Protein AF-A0A080LRQ4-F1 (afdb_monomer_lite)

Foldseek 3Di:
DDPPPDPPPDDPPCVVVVVCVVVVHDDPDDDDQQLNNLVVVCVSCVVVVNCQFKPWDNPDNHTDIDGPPVSVVVCVVCPPHDDDDDPDPPDDPVVSVVVVVVVVVVVVLVVCLCPVVNLDDPDDPDPVVNVVSVVVSVVVSVVVVVVVVVLVPDDPVPPPPPPPPDPDD

Secondary structure (DSSP, 8-state):
---------SSTTTHHHHHHHHTT---SSPPPPHHHHHHHHHHHHHHTT-TTTEEEESSSSS-EEEE-HHHHHHHHHHTT-PPPP---TT--HHHHHHHHHHHHHHHHHHHHHHHTS----S---SHHHHHHHHHHHHHHHHHHHHHHHHHHSS-GGG--S-TTSS---

Organism: NCBI:txid327160

Structure (mmCIF, N/CA/C/O backbone):
data_AF-A0A080LRQ4-F1
#
_entry.id   AF-A0A080LRQ4-F1
#
loop_
_atom_site.group_PDB
_atom_site.id
_atom_site.type_symbol
_atom_site.label_atom_id
_atom_site.label_alt_id
_atom_site.label_comp_id
_atom_site.label_asym_id
_atom_site.label_entity_id
_atom_site.label_seq_id
_atom_site.pdbx_PDB_ins_code
_atom_site.Cartn_x
_atom_site.Cartn_y
_atom_site.Cartn_z
_atom_site.occupancy
_atom_site.B_iso_or_equiv
_atom_site.auth_seq_id
_atom_site.auth_comp_id
_atom_site.auth_asym_id
_atom_site.auth_atom_id
_atom_site.pdbx_PDB_model_num
ATOM 1 N N . MET A 1 1 ? 12.266 -5.599 11.989 1.00 31.22 1 MET A N 1
ATOM 2 C CA . MET A 1 1 ? 11.354 -4.534 11.537 1.00 31.22 1 MET A CA 1
ATOM 3 C C . MET A 1 1 ? 10.564 -4.178 12.765 1.00 31.22 1 MET A C 1
ATOM 5 O O . MET A 1 1 ? 9.640 -4.897 13.123 1.00 31.22 1 MET A O 1
ATOM 9 N N . ASP A 1 2 ? 11.121 -3.219 13.498 1.00 25.64 2 ASP A N 1
ATOM 10 C CA . ASP A 1 2 ? 10.596 -2.749 14.768 1.00 25.64 2 ASP A CA 1
ATOM 11 C C . ASP A 1 2 ? 9.209 -2.184 14.524 1.00 25.64 2 ASP A C 1
ATOM 13 O O . ASP A 1 2 ? 9.040 -1.170 13.845 1.00 25.64 2 ASP A O 1
ATOM 17 N N . TRP A 1 3 ? 8.212 -2.868 15.067 1.00 31.00 3 TRP A N 1
ATOM 18 C CA . TRP A 1 3 ? 6.934 -2.253 15.345 1.00 31.00 3 TRP A CA 1
ATOM 19 C C . TRP A 1 3 ? 7.193 -1.284 16.494 1.00 31.00 3 TRP A C 1
ATOM 21 O O . TRP A 1 3 ? 7.079 -1.655 17.657 1.00 31.00 3 TRP A O 1
ATOM 31 N N . GLN A 1 4 ? 7.639 -0.069 16.161 1.00 29.28 4 GLN A N 1
ATOM 32 C CA . GLN A 1 4 ? 7.536 1.058 17.076 1.00 29.28 4 GLN A CA 1
ATOM 33 C C . GLN A 1 4 ? 6.059 1.157 17.435 1.00 29.28 4 GLN A C 1
ATOM 35 O O . GLN A 1 4 ? 5.238 1.545 16.603 1.00 29.28 4 GLN A O 1
ATOM 40 N N . GLU A 1 5 ? 5.731 0.707 18.643 1.00 37.59 5 GLU A N 1
ATOM 41 C CA . GLU A 1 5 ? 4.445 0.937 19.272 1.00 37.59 5 GLU A CA 1
ATOM 42 C C . GLU A 1 5 ? 4.141 2.427 19.097 1.00 37.59 5 GLU A C 1
ATOM 44 O O . GLU A 1 5 ? 4.903 3.261 19.600 1.00 37.59 5 GLU A O 1
ATOM 49 N N . PRO A 1 6 ? 3.097 2.804 18.332 1.00 38.62 6 PRO A N 1
ATOM 50 C CA . PRO A 1 6 ? 2.656 4.178 18.381 1.00 38.62 6 PRO A CA 1
ATOM 51 C C . PRO A 1 6 ? 2.278 4.401 19.834 1.00 38.62 6 PRO A C 1
ATOM 53 O O . PRO A 1 6 ? 1.609 3.555 20.428 1.00 38.62 6 PRO A O 1
ATOM 56 N N . GLU A 1 7 ? 2.760 5.497 20.403 1.00 40.44 7 GLU A N 1
ATOM 57 C CA . GLU A 1 7 ? 2.343 5.992 21.700 1.00 40.44 7 GLU A CA 1
ATOM 58 C C . GLU A 1 7 ? 0.808 5.950 21.791 1.00 40.44 7 GLU A C 1
ATOM 60 O O . GLU A 1 7 ? 0.108 6.908 21.465 1.00 40.44 7 GLU A O 1
ATOM 65 N N . LEU A 1 8 ? 0.264 4.830 22.275 1.00 42.66 8 LEU A N 1
ATOM 66 C CA . LEU A 1 8 ? -1.082 4.695 22.816 1.00 42.66 8 LEU A CA 1
ATOM 67 C C . LEU A 1 8 ? -1.058 5.378 24.184 1.00 42.66 8 LEU A C 1
ATOM 69 O O . LEU A 1 8 ? -1.326 4.797 25.235 1.00 42.66 8 LEU A O 1
ATOM 73 N N . LEU A 1 9 ? -0.664 6.648 24.162 1.00 44.03 9 LEU A N 1
ATOM 74 C CA . LEU A 1 9 ? -0.701 7.548 25.281 1.00 44.03 9 LEU A CA 1
ATOM 75 C C . LEU A 1 9 ? -2.184 7.815 25.555 1.00 44.03 9 LEU A C 1
ATOM 77 O O . LEU A 1 9 ? -2.858 8.542 24.830 1.00 44.03 9 LEU A O 1
ATOM 81 N N . CYS A 1 10 ? -2.648 7.224 26.659 1.00 41.66 10 CYS A N 1
ATOM 82 C CA . CYS A 1 10 ? -3.721 7.714 27.533 1.00 41.66 10 CYS A CA 1
ATOM 83 C C . CYS A 1 10 ? -5.093 7.004 27.567 1.00 41.66 10 CYS A C 1
ATOM 85 O O . CYS A 1 10 ? -5.993 7.562 28.187 1.00 41.66 10 C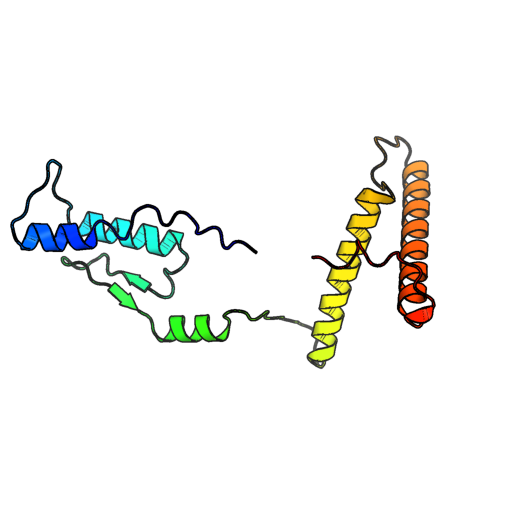YS A O 1
ATOM 87 N N . ILE A 1 11 ? -5.293 5.788 27.033 1.00 45.50 11 ILE A N 1
ATOM 88 C CA . ILE A 1 11 ? -6.566 5.058 27.286 1.00 45.50 11 ILE A CA 1
ATOM 89 C C . ILE A 1 11 ? -6.527 4.046 28.453 1.00 45.50 11 ILE A C 1
ATOM 91 O O . ILE A 1 11 ? -7.505 4.000 29.197 1.00 45.50 11 ILE A O 1
ATOM 95 N N . PRO A 1 12 ? -5.460 3.262 28.725 1.00 44.66 12 PRO A N 1
ATOM 96 C CA . PRO A 1 12 ? -5.599 2.148 29.671 1.00 44.66 12 PRO A CA 1
ATOM 97 C C . PRO A 1 12 ? -5.604 2.569 31.150 1.00 44.66 12 PRO A C 1
ATOM 99 O O . PRO A 1 12 ? -5.880 1.746 32.015 1.00 44.66 12 PRO A O 1
ATOM 102 N N . TYR A 1 13 ? -5.305 3.832 31.473 1.00 50.88 13 TYR A N 1
ATOM 103 C CA . TYR A 1 13 ? -5.144 4.253 32.869 1.00 50.88 13 TYR A CA 1
ATOM 104 C C . TYR A 1 13 ? -6.452 4.669 33.562 1.00 50.88 13 TYR A C 1
ATOM 106 O O . TYR A 1 13 ? -6.500 4.696 34.788 1.00 50.88 13 TYR A O 1
ATOM 114 N N . GLN A 1 14 ? -7.513 5.008 32.820 1.00 52.09 14 GLN A N 1
ATOM 115 C CA . GLN A 1 14 ? -8.690 5.666 33.414 1.00 52.09 14 GLN A CA 1
ATOM 116 C C . GLN A 1 14 ? -9.891 4.744 33.649 1.00 52.09 14 GLN A C 1
ATOM 118 O O . GLN A 1 14 ? -10.732 5.086 34.474 1.00 52.09 14 GLN A O 1
ATOM 123 N N . THR A 1 15 ? -9.952 3.563 33.023 1.00 52.06 15 THR A N 1
ATOM 124 C CA . THR A 1 15 ? -11.022 2.582 33.288 1.00 52.06 15 THR A CA 1
ATOM 125 C C . THR A 1 15 ? -11.009 2.157 34.758 1.00 52.06 15 THR A C 1
ATOM 127 O O . THR A 1 15 ? -12.007 2.305 35.453 1.00 52.06 15 THR A O 1
ATOM 130 N N . GLY A 1 16 ? -9.829 1.817 35.290 1.00 58.34 16 GLY A N 1
ATOM 131 C CA . GLY A 1 16 ? -9.676 1.503 36.714 1.00 58.34 16 GLY A CA 1
ATOM 132 C C . GLY A 1 16 ? -9.923 2.689 37.657 1.00 58.34 16 GLY A C 1
ATOM 133 O O . GLY A 1 16 ? -10.112 2.479 38.848 1.00 58.34 16 GLY A O 1
ATOM 134 N N . GLN A 1 17 ? -9.939 3.935 37.161 1.00 59.62 17 GLN A N 1
ATOM 135 C CA . GLN A 1 17 ? -10.247 5.118 37.978 1.00 59.62 17 GLN A CA 1
ATOM 136 C C . GLN A 1 17 ? -11.749 5.343 38.157 1.00 59.62 17 GLN A C 1
ATOM 138 O O . GLN A 1 17 ? -12.130 5.936 39.166 1.00 59.62 17 GLN A O 1
ATOM 143 N N . LEU A 1 18 ? -12.580 4.909 37.202 1.00 62.59 18 LEU A N 1
ATOM 144 C CA . LEU A 1 18 ? -14.037 4.896 37.362 1.00 62.59 18 LEU A CA 1
ATOM 145 C C . LEU A 1 18 ? -14.427 3.795 38.354 1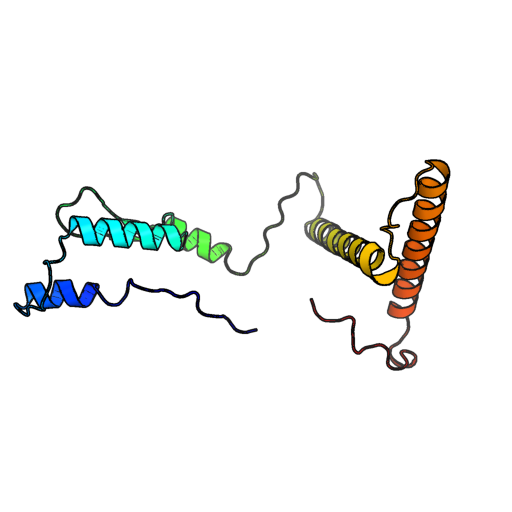.00 62.59 18 LEU A C 1
ATOM 147 O O . LEU A 1 18 ? -15.050 4.102 39.367 1.00 62.59 18 LEU A O 1
ATOM 151 N N . ASP A 1 19 ? -13.904 2.580 38.162 1.00 67.25 19 ASP A N 1
ATOM 152 C CA . ASP A 1 19 ? -14.114 1.452 39.082 1.00 67.25 19 ASP A CA 1
ATOM 153 C C . ASP A 1 19 ? -13.636 1.780 40.514 1.00 67.25 19 ASP A C 1
ATOM 155 O O . ASP A 1 19 ? -14.302 1.474 41.504 1.00 67.25 19 ASP A O 1
ATOM 159 N N . ALA A 1 20 ? -12.490 2.461 40.653 1.00 68.88 20 ALA A N 1
ATOM 160 C CA . ALA A 1 20 ? -11.971 2.897 41.951 1.00 68.88 20 ALA A CA 1
ATOM 161 C C . ALA A 1 20 ? -12.836 3.990 42.605 1.00 68.88 20 ALA A C 1
ATOM 163 O O . ALA A 1 20 ? -12.980 3.993 43.829 1.00 68.88 20 ALA A O 1
ATOM 164 N N . GLN A 1 21 ? -13.433 4.894 41.819 1.00 70.44 21 GLN A N 1
ATOM 165 C CA . GLN A 1 21 ? -14.368 5.903 42.329 1.00 70.44 21 GLN A CA 1
ATOM 166 C C . GLN A 1 21 ? -15.689 5.278 42.782 1.00 70.44 21 GLN A C 1
ATOM 168 O O . GLN A 1 21 ? -16.203 5.672 43.831 1.00 70.44 21 GLN A O 1
ATOM 173 N N . GLU A 1 22 ? -16.205 4.287 42.050 1.00 67.81 22 GLU A N 1
ATOM 174 C CA . GLU A 1 22 ? -17.365 3.485 42.463 1.00 67.81 22 GLU A CA 1
ATOM 175 C C . GLU A 1 22 ? -17.080 2.701 43.751 1.00 67.81 22 GLU A C 1
ATOM 177 O O . GLU A 1 22 ? -17.919 2.647 44.650 1.00 67.81 22 GLU A O 1
ATOM 182 N N . ALA A 1 23 ? -15.855 2.188 43.904 1.00 77.19 23 ALA A N 1
ATOM 183 C CA . ALA A 1 23 ? -15.372 1.551 45.129 1.00 77.19 23 ALA A CA 1
ATOM 184 C C . ALA A 1 23 ? -15.049 2.541 46.276 1.00 77.19 23 ALA A C 1
ATOM 186 O O . ALA A 1 23 ? -14.576 2.123 47.336 1.00 77.19 23 ALA A O 1
ATOM 187 N N . GLY A 1 24 ? -15.284 3.847 46.090 1.00 74.62 24 GLY A N 1
ATOM 188 C CA . GLY A 1 24 ? -15.110 4.885 47.113 1.00 74.62 24 GLY A CA 1
ATOM 189 C C . GLY A 1 24 ? -13.677 5.397 47.306 1.00 74.62 24 GLY A C 1
ATOM 190 O O . GLY A 1 24 ? -13.416 6.154 48.243 1.00 74.62 24 GLY A O 1
ATOM 191 N N . GLN A 1 25 ? -12.736 5.024 46.439 1.00 74.00 25 GLN A N 1
ATOM 192 C CA . GLN A 1 25 ? -11.360 5.516 46.469 1.00 74.00 25 GLN A CA 1
ATOM 193 C C . GLN A 1 25 ? -11.275 6.855 45.722 1.00 74.00 25 GLN A C 1
ATOM 195 O O . GLN A 1 25 ? -11.783 7.006 44.612 1.00 74.00 25 GLN A O 1
ATOM 200 N N . THR A 1 26 ? -10.649 7.865 46.334 1.00 61.03 26 THR A N 1
ATOM 201 C CA . THR A 1 26 ? -10.536 9.210 45.746 1.00 61.03 26 THR A CA 1
ATOM 202 C C . THR A 1 26 ? -9.077 9.622 45.596 1.00 61.03 26 THR A C 1
ATOM 204 O O . THR A 1 26 ? -8.249 9.368 46.469 1.00 61.03 26 THR A O 1
ATOM 207 N N . HIS A 1 27 ? -8.764 10.273 44.476 1.00 67.38 27 HIS A N 1
ATOM 208 C CA . HIS A 1 27 ? -7.447 10.839 44.189 1.00 67.38 27 HIS A CA 1
ATOM 209 C C . HIS A 1 27 ? -7.538 12.372 44.078 1.00 67.38 27 HIS A C 1
ATOM 211 O O . HIS A 1 27 ? -8.603 12.890 43.727 1.00 67.38 27 HIS A O 1
ATOM 217 N N . PRO A 1 28 ? -6.451 13.119 44.356 1.00 69.31 28 PRO A N 1
ATOM 218 C CA . PRO A 1 28 ? -6.437 14.574 44.209 1.00 69.31 28 PRO A CA 1
ATOM 219 C C . PRO A 1 28 ? -6.719 14.985 42.755 1.00 69.31 28 PRO A C 1
ATOM 221 O O . PRO A 1 28 ? -5.997 14.580 41.847 1.00 69.31 28 PRO A O 1
ATOM 224 N N . GLY A 1 29 ? -7.757 15.795 42.524 1.00 74.06 29 GLY A N 1
ATOM 225 C CA . GLY A 1 29 ? -8.138 16.265 41.188 1.00 74.06 29 GLY A CA 1
ATOM 226 C C . GLY A 1 29 ? -9.647 16.445 41.013 1.00 74.06 29 GLY A C 1
ATOM 227 O O . GLY A 1 29 ? -10.437 16.170 41.916 1.00 74.06 29 GLY A O 1
ATOM 228 N N . LYS A 1 30 ? -10.062 16.930 39.836 1.00 70.25 30 LYS A N 1
ATOM 229 C CA . LYS A 1 30 ? -11.482 17.001 39.461 1.00 70.25 30 LYS A CA 1
ATOM 230 C C . LYS A 1 30 ? -11.972 15.590 39.127 1.00 70.25 30 LYS A C 1
ATOM 232 O O . LYS A 1 30 ? -11.299 14.887 38.377 1.00 70.25 30 LYS A O 1
ATOM 237 N N . LYS A 1 31 ? -13.138 15.197 39.656 1.00 67.69 31 LYS A N 1
ATOM 238 C CA . LYS A 1 31 ? -13.772 13.917 39.307 1.00 67.69 31 LYS A CA 1
ATOM 239 C C . LYS A 1 31 ? -13.933 13.814 37.791 1.00 67.69 31 LYS A C 1
ATOM 241 O O . LYS A 1 31 ? -14.314 14.792 37.139 1.00 67.69 31 LYS A O 1
ATOM 246 N N . LEU A 1 32 ? -13.623 12.640 37.256 1.00 69.31 32 LEU A N 1
ATOM 247 C CA . LEU A 1 32 ? -13.868 12.337 35.855 1.00 69.31 32 LEU A CA 1
ATOM 248 C C . LEU A 1 32 ? -15.386 12.211 35.676 1.00 69.31 32 LEU A C 1
ATOM 250 O O . LEU A 1 32 ? -16.040 11.541 36.466 1.00 69.31 32 LEU A O 1
ATOM 254 N N . SER A 1 33 ? -15.955 12.919 34.705 1.00 75.69 33 SER A N 1
ATOM 255 C CA . SER A 1 33 ? -17.383 12.823 34.389 1.00 75.69 33 SER A CA 1
ATOM 256 C C . SER A 1 33 ? -17.584 11.806 33.273 1.00 75.69 33 SER A C 1
ATOM 258 O O . SER A 1 33 ? -16.857 11.898 32.280 1.00 75.69 33 SER A O 1
ATOM 260 N N . ASP A 1 34 ? -18.595 10.944 33.365 1.00 76.38 34 ASP A N 1
ATOM 261 C CA . ASP A 1 34 ? -18.890 9.925 32.343 1.00 76.38 34 ASP A CA 1
ATOM 262 C C . ASP A 1 34 ? -18.965 10.490 30.914 1.00 76.38 34 ASP A C 1
ATOM 264 O O . ASP A 1 34 ? -18.272 9.958 30.047 1.00 76.38 34 ASP A O 1
ATOM 268 N N . PRO A 1 35 ? -19.609 11.649 30.643 1.00 79.44 35 PRO A N 1
ATOM 269 C CA . PRO A 1 35 ? -19.593 12.250 29.302 1.00 79.44 35 PRO A CA 1
ATOM 270 C C . PRO A 1 35 ? -18.190 12.638 28.813 1.00 79.44 35 PRO A C 1
ATOM 272 O O . PRO A 1 35 ? -17.888 12.582 27.622 1.00 79.44 35 PRO A O 1
ATOM 275 N N . GLY A 1 36 ? -17.314 13.032 29.739 1.00 80.69 36 GLY A N 1
ATOM 276 C CA . GLY A 1 36 ? -15.926 13.389 29.451 1.00 80.69 36 GLY A CA 1
ATOM 277 C C . GLY A 1 36 ? -15.078 12.159 29.135 1.00 80.69 36 GLY A C 1
ATOM 278 O O . GLY A 1 36 ? -14.253 12.203 28.222 1.00 80.69 36 GLY A O 1
ATOM 279 N N . THR A 1 37 ? -15.316 11.058 29.848 1.00 81.00 37 THR A N 1
ATOM 280 C CA . THR A 1 37 ? -14.698 9.755 29.582 1.00 81.00 37 THR A CA 1
ATOM 281 C C . THR A 1 37 ? -15.155 9.200 28.235 1.00 81.00 37 THR A C 1
ATOM 283 O O . THR A 1 37 ? -14.310 8.871 27.403 1.00 81.00 37 THR A O 1
ATOM 286 N N . THR A 1 38 ? -16.464 9.193 27.962 1.00 83.75 38 THR A N 1
ATOM 287 C CA . THR A 1 38 ? -17.040 8.732 26.689 1.00 83.75 38 THR A CA 1
ATOM 288 C C . THR A 1 38 ? -16.510 9.541 25.506 1.00 83.75 38 THR A C 1
ATOM 290 O O . THR A 1 38 ? -16.067 8.966 24.512 1.00 83.75 38 THR A O 1
ATOM 293 N N . ALA A 1 39 ? -16.466 10.874 25.617 1.00 85.44 39 ALA A N 1
ATOM 294 C CA . ALA A 1 39 ? -15.929 11.735 24.564 1.00 85.44 39 ALA A CA 1
ATOM 295 C C . ALA A 1 39 ? -14.440 11.471 24.290 1.00 85.44 39 ALA A C 1
ATOM 297 O O . ALA A 1 39 ? -14.019 11.437 23.133 1.00 85.44 39 ALA A O 1
ATOM 298 N N . ARG A 1 40 ? -13.634 11.252 25.336 1.00 83.50 40 ARG A N 1
ATOM 299 C CA . ARG A 1 40 ? -12.209 10.918 25.195 1.00 83.50 40 ARG A CA 1
ATOM 300 C C . ARG A 1 40 ? -11.991 9.536 24.596 1.00 83.50 40 ARG A C 1
ATOM 302 O O . ARG A 1 40 ? -11.145 9.390 23.718 1.00 83.50 40 ARG A O 1
ATOM 309 N N . PHE A 1 41 ? -12.766 8.544 25.026 1.00 85.88 41 PHE A N 1
ATOM 310 C CA . PHE A 1 41 ? -12.730 7.205 24.447 1.00 85.88 41 PHE A CA 1
ATOM 311 C C . PHE A 1 41 ? -13.085 7.248 22.959 1.00 85.88 41 PHE A C 1
ATOM 313 O O . PHE A 1 41 ? -12.339 6.725 22.135 1.00 85.88 41 PHE A O 1
ATOM 320 N N . TYR A 1 42 ? -14.145 7.975 22.594 1.00 88.06 42 TYR A N 1
ATOM 321 C CA . TYR A 1 42 ? -14.509 8.204 21.197 1.00 88.06 42 TYR A CA 1
ATOM 322 C C . TYR A 1 42 ? -13.379 8.876 20.401 1.00 88.06 42 TYR A C 1
ATOM 324 O O . TYR A 1 42 ? -13.029 8.404 19.320 1.00 88.06 42 TYR A O 1
ATOM 332 N N . GLN A 1 43 ? -12.762 9.937 20.936 1.00 86.19 43 GLN A N 1
ATOM 333 C CA . GLN A 1 43 ? -11.616 10.598 20.295 1.00 86.19 43 GLN A CA 1
ATOM 334 C C . GLN A 1 43 ? -10.455 9.632 20.059 1.00 86.19 43 GLN A C 1
ATOM 336 O O . GLN A 1 43 ? -9.824 9.670 19.005 1.00 86.19 43 GLN A O 1
ATOM 341 N N . ALA A 1 44 ? -10.186 8.750 21.013 1.00 86.50 44 ALA A N 1
ATOM 342 C CA . ALA A 1 44 ? -9.077 7.822 20.926 1.00 86.50 44 ALA A CA 1
ATOM 343 C C . ALA A 1 44 ? -9.362 6.653 19.959 1.00 86.50 44 ALA A C 1
ATOM 345 O O . ALA A 1 44 ? -8.501 6.288 19.160 1.00 86.50 44 ALA A O 1
ATOM 346 N N . VAL A 1 45 ? -10.599 6.145 19.931 1.00 89.50 45 VAL A N 1
ATOM 347 C CA . VAL A 1 45 ? -11.084 5.195 18.913 1.00 89.50 45 VAL A CA 1
ATOM 348 C C . VAL A 1 45 ? -11.013 5.810 17.509 1.00 89.50 45 VAL A C 1
ATOM 350 O O . VAL A 1 45 ? -10.604 5.142 16.554 1.00 89.50 45 VAL A O 1
ATOM 353 N N . ALA A 1 46 ? -11.377 7.086 17.370 1.00 88.44 46 ALA A N 1
ATOM 354 C CA . ALA A 1 46 ? -11.285 7.816 16.111 1.00 88.44 46 ALA A CA 1
ATOM 355 C C . ALA A 1 46 ? -9.827 8.026 15.675 1.00 88.44 46 ALA A C 1
ATOM 357 O O . ALA A 1 46 ? -9.505 7.778 14.515 1.00 88.44 46 ALA A O 1
ATOM 358 N N . ALA A 1 47 ? -8.935 8.400 16.599 1.00 85.81 47 ALA A N 1
ATOM 359 C CA . ALA A 1 47 ? -7.502 8.545 16.334 1.00 85.81 47 ALA A CA 1
ATOM 360 C C . ALA A 1 47 ? -6.855 7.219 15.893 1.00 85.81 47 ALA A C 1
ATOM 362 O O . ALA A 1 47 ? -6.017 7.199 14.992 1.00 85.81 47 ALA A O 1
ATOM 363 N N . ALA A 1 48 ? -7.305 6.096 16.458 1.00 88.25 48 ALA A N 1
ATOM 364 C CA . ALA A 1 48 ? -6.897 4.756 16.043 1.00 88.25 48 ALA A CA 1
ATOM 365 C C . ALA A 1 48 ? -7.540 4.290 14.719 1.00 88.25 48 ALA A C 1
ATOM 367 O O . ALA A 1 48 ? -7.278 3.177 14.274 1.00 88.25 48 ALA A O 1
ATOM 368 N N . HIS A 1 49 ? -8.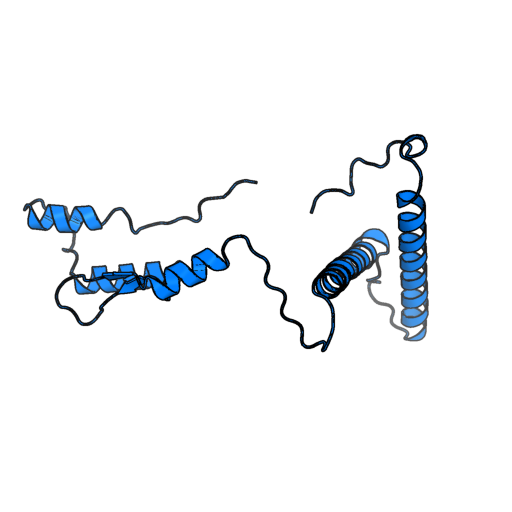387 5.107 14.080 1.00 88.12 49 HIS A N 1
ATOM 369 C CA . HIS A 1 49 ? -9.171 4.753 12.889 1.00 88.12 49 HIS A CA 1
ATOM 370 C C . HIS A 1 49 ? -10.109 3.544 13.087 1.00 88.12 49 HIS A C 1
ATOM 372 O O . HIS A 1 49 ? -10.567 2.934 12.119 1.00 88.12 49 HIS A O 1
ATOM 378 N N . LEU A 1 50 ? -10.463 3.221 14.335 1.00 91.19 50 LEU A N 1
ATOM 379 C CA . LEU A 1 50 ? -11.304 2.076 14.701 1.00 91.19 50 LEU A CA 1
ATOM 380 C C . LEU A 1 50 ? -12.787 2.433 14.856 1.00 91.19 50 LEU A C 1
ATOM 382 O O . LEU A 1 50 ? -13.591 1.549 15.137 1.00 91.19 50 LEU A O 1
ATOM 386 N N . ALA A 1 51 ? -13.180 3.688 14.620 1.00 90.12 51 ALA A N 1
ATOM 387 C CA . ALA A 1 51 ? -14.564 4.162 14.779 1.00 90.12 51 ALA A CA 1
ATOM 388 C C . ALA A 1 51 ? -15.599 3.416 13.912 1.00 90.12 51 ALA A C 1
ATOM 390 O O . ALA A 1 51 ? -16.792 3.438 14.194 1.00 90.12 51 ALA A O 1
ATOM 391 N N . HIS A 1 52 ? -15.154 2.738 12.852 1.00 89.50 52 HIS A N 1
ATOM 392 C CA . HIS A 1 52 ? -16.014 1.901 12.017 1.00 89.50 52 HIS A CA 1
ATOM 393 C C . HIS A 1 52 ? -16.223 0.481 12.580 1.00 89.50 52 HIS A C 1
ATOM 395 O O . HIS A 1 52 ? -17.064 -0.246 12.059 1.00 89.50 52 HIS A O 1
ATOM 401 N N . ILE A 1 53 ? -15.466 0.089 13.610 1.00 93.00 53 ILE A N 1
ATOM 402 C CA . ILE A 1 53 ? -15.519 -1.215 14.289 1.00 93.00 53 ILE A CA 1
ATOM 403 C C . ILE A 1 53 ? -16.062 -1.057 15.711 1.00 93.00 53 ILE A C 1
ATOM 405 O O . ILE A 1 53 ? -16.945 -1.810 16.104 1.00 93.00 53 ILE A O 1
ATOM 409 N N . ILE A 1 54 ? -15.559 -0.086 16.474 1.00 93.50 54 ILE A N 1
ATOM 410 C CA . ILE A 1 54 ? -15.986 0.187 17.851 1.00 93.50 54 ILE A CA 1
ATOM 411 C C . ILE A 1 54 ? -16.980 1.345 17.816 1.00 93.50 54 ILE A C 1
ATOM 413 O O . ILE A 1 54 ? -16.624 2.466 17.447 1.00 93.50 54 ILE A O 1
ATOM 417 N N . LYS A 1 55 ? -18.230 1.074 18.191 1.00 90.94 55 LYS A N 1
ATOM 418 C CA . LYS A 1 55 ? -19.292 2.074 18.303 1.00 90.94 55 LYS A CA 1
ATOM 419 C C . LYS A 1 55 ? -19.425 2.502 19.752 1.00 90.94 55 LYS A C 1
ATOM 421 O O . LYS A 1 55 ? -19.647 1.672 20.624 1.00 90.94 55 LYS A O 1
ATOM 426 N N . VAL A 1 56 ? -19.302 3.801 19.977 1.00 88.88 56 VAL A N 1
ATOM 427 C CA . VAL A 1 56 ? -19.453 4.427 21.290 1.00 88.88 56 VAL A CA 1
ATOM 428 C C . VAL A 1 56 ? -20.789 5.151 21.300 1.00 88.88 56 VAL A C 1
ATOM 430 O O . VAL A 1 56 ? -21.032 5.975 20.413 1.00 88.88 56 VAL A O 1
ATOM 433 N N . ASP A 1 57 ? -21.654 4.845 22.264 1.00 85.56 57 ASP A N 1
ATOM 434 C CA . ASP A 1 57 ? -22.883 5.608 22.461 1.00 85.56 57 ASP A CA 1
ATOM 435 C C . ASP A 1 57 ? -22.559 6.891 23.235 1.00 85.56 57 ASP A C 1
ATOM 437 O O . ASP A 1 57 ? -22.130 6.863 24.385 1.00 85.56 57 ASP A O 1
ATOM 441 N N . LEU A 1 58 ? -22.709 8.035 22.566 1.00 83.00 58 LEU A N 1
ATOM 442 C CA . LEU A 1 58 ? -22.486 9.363 23.148 1.00 83.00 58 LEU A CA 1
ATOM 443 C C . LEU A 1 58 ? -23.748 9.928 23.816 1.00 83.00 58 LEU A C 1
ATOM 445 O O . LEU A 1 58 ? -23.677 10.985 24.440 1.00 83.00 58 LEU A O 1
ATOM 449 N N . SER A 1 59 ? -24.898 9.277 23.626 1.00 81.00 59 SER A N 1
ATOM 450 C CA . SER A 1 59 ? -26.197 9.733 24.124 1.00 81.00 59 SER A CA 1
ATOM 451 C C . SER A 1 59 ? -26.603 9.079 25.442 1.00 81.00 59 SER A C 1
ATOM 453 O O . SER A 1 59 ? -27.471 9.607 26.137 1.00 81.00 59 SER A O 1
ATOM 455 N N . SER A 1 60 ? -25.984 7.950 25.793 1.00 78.62 60 SER A N 1
ATOM 456 C CA . SER A 1 60 ? -26.256 7.231 27.030 1.00 78.62 60 SER A CA 1
ATOM 457 C C . SER A 1 60 ? -25.685 7.969 28.246 1.00 78.62 60 SER A C 1
ATOM 459 O O . SER A 1 60 ? -24.584 8.517 28.210 1.00 78.62 60 SER A O 1
ATOM 461 N N . GLU A 1 61 ? -26.431 7.961 29.355 1.00 74.44 61 GLU A N 1
ATOM 462 C CA . GLU A 1 61 ? -25.970 8.531 30.634 1.00 74.44 61 GLU A CA 1
ATOM 463 C C . GLU A 1 61 ? -24.804 7.733 31.238 1.00 74.44 61 GLU A C 1
ATOM 465 O O . GLU A 1 61 ? -23.998 8.282 31.983 1.00 74.44 61 GLU A O 1
ATOM 470 N N . VAL A 1 62 ? -24.701 6.452 30.876 1.00 77.62 62 VAL A N 1
ATOM 471 C CA . VAL A 1 62 ? -23.647 5.525 31.299 1.00 77.62 62 VAL A CA 1
ATOM 472 C C . VAL A 1 62 ? -22.754 5.202 30.105 1.00 77.62 62 VAL A C 1
ATOM 474 O O . VAL A 1 62 ? -23.245 5.045 28.984 1.00 77.62 62 VAL A O 1
ATOM 477 N N . PHE A 1 63 ? -21.447 5.075 30.333 1.00 80.69 63 PHE A N 1
ATOM 478 C CA . PHE A 1 63 ? -20.493 4.653 29.308 1.00 80.69 63 PHE A CA 1
ATOM 479 C C . PHE A 1 63 ? -20.910 3.304 28.696 1.00 80.69 63 PHE A C 1
ATOM 481 O O . PHE A 1 63 ? -20.950 2.291 29.389 1.00 80.69 63 PHE A O 1
ATOM 488 N N . THR A 1 64 ? -21.243 3.305 27.401 1.00 81.25 64 THR A N 1
ATOM 489 C CA . THR A 1 64 ? -21.658 2.107 26.660 1.00 81.25 64 THR A CA 1
ATOM 490 C C . THR A 1 64 ? -20.927 2.045 25.324 1.00 81.25 64 THR A C 1
ATOM 492 O O . THR A 1 64 ? -21.012 2.966 24.505 1.00 81.25 64 THR A O 1
ATOM 495 N N . ASP A 1 65 ? -20.230 0.940 25.082 1.00 85.12 65 ASP A N 1
ATOM 496 C CA . ASP A 1 65 ? -19.582 0.635 23.814 1.00 85.12 65 ASP A CA 1
ATOM 497 C C . ASP A 1 65 ? -20.050 -0.713 23.250 1.00 85.12 65 ASP A C 1
ATOM 499 O O . ASP A 1 65 ? -20.476 -1.620 23.965 1.00 85.12 65 ASP A O 1
ATOM 503 N N . ALA A 1 66 ? -20.015 -0.829 21.926 1.00 89.69 66 ALA A N 1
ATOM 504 C CA . ALA A 1 66 ? -20.375 -2.041 21.213 1.00 89.69 66 ALA A CA 1
ATOM 505 C C . ALA A 1 66 ? -19.432 -2.269 20.033 1.00 89.69 66 ALA A C 1
ATOM 507 O O . ALA A 1 66 ? -19.098 -1.351 19.281 1.00 89.69 66 ALA A O 1
ATOM 508 N N . ILE A 1 67 ? -19.049 -3.525 19.822 1.00 93.00 67 ILE A N 1
ATOM 509 C CA . ILE A 1 67 ? -18.251 -3.926 18.666 1.00 93.00 67 ILE A CA 1
ATOM 510 C C . ILE A 1 67 ? -19.194 -4.312 17.526 1.00 93.00 67 ILE A C 1
ATOM 512 O O . ILE A 1 67 ? -20.052 -5.185 17.656 1.00 93.00 67 ILE A O 1
ATOM 516 N N . ASP A 1 68 ? -19.016 -3.679 16.371 1.00 94.12 68 ASP A N 1
ATOM 517 C CA . ASP A 1 68 ? -19.671 -4.088 15.137 1.00 94.12 68 ASP A CA 1
ATOM 518 C C . ASP A 1 68 ? -18.960 -5.326 14.570 1.00 94.12 68 ASP A C 1
ATOM 520 O O . ASP A 1 68 ? -17.979 -5.241 13.825 1.00 94.12 68 ASP A O 1
ATOM 524 N N . GLU A 1 69 ? -19.475 -6.504 14.923 1.00 94.62 69 GLU A N 1
ATOM 525 C CA . GLU A 1 69 ? -18.946 -7.800 14.484 1.00 94.62 69 GLU A CA 1
ATOM 526 C C . GLU A 1 69 ? -18.863 -7.938 12.956 1.00 94.62 69 GLU A C 1
ATOM 528 O O . GLU A 1 69 ? -17.982 -8.623 12.424 1.00 94.62 69 GLU A O 1
ATOM 533 N N . ARG A 1 70 ? -19.748 -7.266 12.205 1.00 94.12 70 ARG A N 1
ATOM 534 C CA . ARG A 1 70 ? -19.702 -7.294 10.736 1.00 94.12 70 ARG A CA 1
ATOM 535 C C . ARG A 1 70 ? -18.509 -6.497 10.228 1.00 94.12 70 ARG A C 1
ATOM 537 O O . ARG A 1 70 ? -17.785 -6.979 9.352 1.00 94.12 70 ARG A O 1
ATOM 544 N N . ALA A 1 71 ? -18.290 -5.303 10.775 1.00 92.56 71 ALA A N 1
ATOM 545 C CA . ALA A 1 71 ? -17.137 -4.480 10.435 1.00 92.56 71 ALA A CA 1
ATOM 546 C C . ALA A 1 71 ? -15.821 -5.151 10.853 1.00 92.56 71 ALA A C 1
ATOM 548 O O . ALA A 1 71 ? -14.897 -5.215 10.040 1.00 92.56 71 ALA A O 1
ATOM 549 N N . LEU A 1 72 ? -15.771 -5.741 12.052 1.00 93.94 72 LEU A N 1
ATOM 550 C CA . LEU A 1 72 ? -14.619 -6.494 12.548 1.00 93.94 72 LEU A CA 1
ATOM 551 C C . LEU A 1 72 ? -14.281 -7.679 11.636 1.00 93.94 72 LEU A C 1
ATOM 553 O O . LEU A 1 72 ? -13.132 -7.851 11.227 1.00 93.94 72 LEU A O 1
ATOM 557 N N . LYS A 1 73 ? -15.282 -8.484 11.261 1.00 93.88 73 LYS A N 1
ATOM 558 C CA . LYS A 1 73 ? -15.087 -9.612 10.343 1.00 93.88 73 LYS A CA 1
ATOM 559 C C . LYS A 1 73 ? -14.587 -9.145 8.976 1.00 93.88 73 LYS A C 1
ATOM 561 O O . LYS A 1 73 ? -13.705 -9.783 8.404 1.00 93.88 73 LYS A O 1
ATOM 566 N N . ARG A 1 74 ? -15.110 -8.030 8.456 1.00 90.44 74 ARG A N 1
ATOM 567 C CA . ARG A 1 74 ? -14.658 -7.451 7.181 1.00 90.44 74 ARG A CA 1
ATOM 568 C C . ARG A 1 74 ? -13.215 -6.953 7.255 1.00 90.44 74 ARG A C 1
ATOM 570 O O . ARG A 1 74 ? -12.4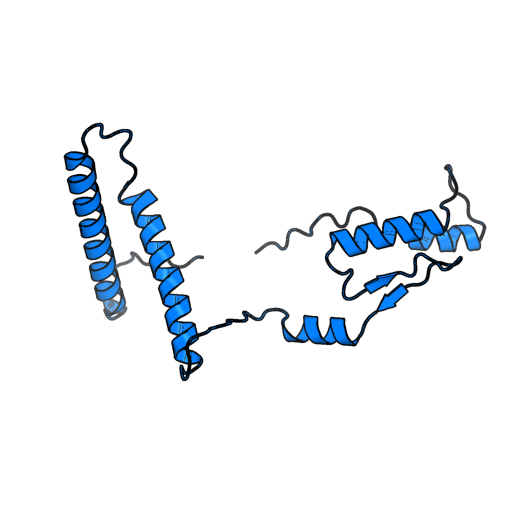55 -7.223 6.334 1.00 90.44 74 ARG A O 1
ATOM 577 N N . ALA A 1 75 ? -12.833 -6.282 8.339 1.00 89.88 75 ALA A N 1
ATOM 578 C CA . ALA A 1 75 ? -11.456 -5.849 8.563 1.00 89.88 75 ALA A CA 1
ATOM 579 C C . ALA A 1 75 ? -10.501 -7.053 8.612 1.00 89.88 75 ALA A C 1
ATOM 581 O O . ALA A 1 75 ? -9.535 -7.098 7.856 1.00 89.88 75 ALA A O 1
ATOM 582 N N . ARG A 1 76 ? -10.850 -8.098 9.377 1.00 91.50 76 ARG A N 1
ATOM 583 C CA . ARG A 1 76 ? -10.083 -9.357 9.452 1.00 91.50 76 ARG A CA 1
ATOM 584 C C . ARG A 1 76 ? -9.915 -10.055 8.102 1.00 91.50 76 ARG A C 1
ATOM 586 O O . ARG A 1 76 ? -8.893 -10.685 7.860 1.00 91.50 76 ARG A O 1
ATOM 593 N N . LEU A 1 77 ? -10.900 -9.965 7.206 1.00 90.12 77 LEU A N 1
ATOM 594 C CA . LEU A 1 77 ? -10.783 -10.552 5.867 1.00 90.12 77 LEU A CA 1
ATOM 595 C C . LEU A 1 77 ? -9.703 -9.881 5.016 1.00 90.12 77 LEU A C 1
ATOM 597 O O . LEU A 1 77 ? -9.162 -10.548 4.132 1.00 90.12 77 LEU A O 1
ATOM 601 N N . MET A 1 78 ? -9.424 -8.600 5.255 1.00 86.50 78 MET A N 1
ATOM 602 C CA . MET A 1 78 ? -8.469 -7.793 4.490 1.00 86.50 78 MET A CA 1
ATOM 603 C C . MET A 1 78 ? -7.116 -7.651 5.194 1.00 86.50 78 MET A C 1
ATOM 605 O O . MET A 1 78 ? -6.161 -7.191 4.576 1.00 86.50 78 MET A O 1
ATOM 609 N N . ASP A 1 79 ? -7.028 -8.057 6.458 1.00 88.62 79 ASP A N 1
ATOM 610 C CA . ASP A 1 79 ? -5.821 -7.911 7.260 1.00 88.62 79 ASP A CA 1
ATOM 611 C C . ASP A 1 79 ? -4.633 -8.666 6.641 1.00 88.62 79 ASP A C 1
ATOM 613 O O . ASP A 1 79 ? -4.753 -9.824 6.228 1.00 88.62 79 ASP A O 1
ATOM 617 N N . GLY A 1 80 ? -3.502 -7.973 6.496 1.00 86.81 80 GLY A N 1
ATOM 618 C CA . GLY A 1 80 ? -2.300 -8.486 5.829 1.00 86.81 80 GLY A CA 1
ATOM 619 C C . GLY A 1 80 ? -2.434 -8.767 4.323 1.00 86.81 80 GLY A C 1
ATOM 620 O O . GLY A 1 80 ? -1.524 -9.357 3.737 1.00 86.81 80 GLY A O 1
ATOM 621 N N . LYS A 1 81 ? -3.537 -8.372 3.671 1.00 88.25 81 LYS A N 1
ATOM 622 C CA . LYS A 1 81 ? -3.767 -8.621 2.239 1.00 88.25 81 LYS A CA 1
ATOM 623 C C . LYS A 1 81 ? -3.686 -7.345 1.418 1.00 88.25 81 LYS A C 1
ATOM 625 O O . LYS A 1 81 ? -4.178 -6.291 1.804 1.00 88.25 81 LYS A O 1
ATOM 630 N N . TRP A 1 82 ? -3.128 -7.482 0.222 1.00 83.62 82 TRP A N 1
ATOM 631 C CA . TRP A 1 82 ? -3.116 -6.431 -0.786 1.00 83.62 82 TRP A CA 1
ATOM 632 C C . TRP A 1 82 ? -4.300 -6.646 -1.724 1.00 83.62 82 TRP A C 1
ATOM 634 O O . TRP A 1 82 ? -4.412 -7.697 -2.356 1.00 83.62 82 TRP A O 1
ATOM 644 N N . ILE A 1 83 ? -5.196 -5.664 -1.798 1.00 88.19 83 ILE A N 1
ATOM 645 C CA . ILE A 1 83 ? -6.363 -5.711 -2.681 1.00 88.19 83 ILE A CA 1
ATOM 646 C C . ILE A 1 83 ? -6.048 -4.887 -3.921 1.00 88.19 83 ILE A C 1
ATOM 648 O O . ILE A 1 83 ? -5.845 -3.678 -3.836 1.00 88.19 83 ILE A O 1
ATOM 652 N N . LEU A 1 84 ? -6.029 -5.547 -5.074 1.00 89.25 84 LEU A N 1
ATOM 653 C CA . LEU A 1 84 ? -5.828 -4.898 -6.360 1.00 89.25 84 LEU A CA 1
ATOM 654 C C . LEU A 1 84 ? -7.173 -4.775 -7.074 1.00 89.25 84 LEU A C 1
ATOM 656 O O . LEU A 1 84 ? -7.809 -5.779 -7.389 1.00 89.25 84 LEU A O 1
ATOM 660 N N . VAL A 1 85 ? -7.605 -3.539 -7.315 1.00 89.94 85 VAL A N 1
ATOM 661 C CA . VAL A 1 85 ? -8.832 -3.235 -8.060 1.00 89.94 85 VAL A CA 1
ATOM 662 C C . VAL A 1 85 ? -8.433 -2.789 -9.460 1.00 89.94 85 VAL A C 1
ATOM 664 O O . VAL A 1 85 ? -7.646 -1.857 -9.612 1.00 89.94 85 VAL A O 1
ATOM 667 N N . SER A 1 86 ? -8.955 -3.462 -10.484 1.00 88.81 86 SER A N 1
ATOM 668 C CA . SER A 1 86 ? -8.665 -3.153 -11.884 1.00 88.81 86 SER A CA 1
ATOM 669 C C . SER A 1 86 ? -9.956 -2.959 -12.668 1.00 88.81 86 SER A C 1
ATOM 671 O O . SER A 1 86 ? -10.935 -3.665 -12.445 1.00 88.81 86 SER A O 1
ATOM 673 N N . ASN A 1 87 ? -9.942 -1.999 -13.591 1.00 93.06 87 ASN A N 1
ATOM 674 C CA . ASN A 1 87 ? -11.013 -1.756 -14.556 1.00 93.06 87 ASN A CA 1
ATOM 675 C C . ASN A 1 87 ? -10.783 -2.486 -15.893 1.00 93.06 87 ASN A C 1
ATOM 677 O O . ASN A 1 87 ? -11.530 -2.253 -16.841 1.00 93.06 87 ASN A O 1
ATOM 681 N N . VAL A 1 88 ? -9.741 -3.320 -15.994 1.00 90.81 88 VAL A N 1
ATOM 682 C CA . VAL A 1 88 ? -9.420 -4.065 -17.215 1.00 90.81 88 VAL A CA 1
ATOM 683 C C . VAL A 1 88 ? -10.365 -5.269 -17.325 1.00 90.81 88 VAL A C 1
ATOM 685 O O . VAL A 1 88 ? -10.318 -6.139 -16.451 1.00 90.81 88 VAL A O 1
ATOM 688 N N . PRO A 1 89 ? -11.220 -5.339 -18.363 1.00 89.81 89 PRO A N 1
ATOM 689 C CA . PRO A 1 89 ? -12.112 -6.476 -18.556 1.00 89.81 89 PRO A CA 1
ATOM 690 C C . PRO A 1 89 ? -11.322 -7.728 -18.954 1.00 89.81 89 PRO A C 1
ATOM 692 O O . PRO A 1 89 ? -10.260 -7.627 -19.567 1.00 89.81 89 PRO A O 1
ATOM 695 N N . ASP A 1 90 ? -11.852 -8.900 -18.598 1.00 89.38 90 ASP A N 1
ATOM 696 C CA . ASP A 1 90 ? -11.391 -10.221 -19.056 1.00 89.38 90 ASP A CA 1
ATOM 697 C C . ASP A 1 90 ? -9.887 -10.512 -18.866 1.00 89.38 90 ASP A C 1
ATOM 699 O O . ASP A 1 90 ? -9.292 -11.308 -19.590 1.00 89.38 90 ASP A O 1
ATOM 703 N N . CYS A 1 91 ? -9.258 -9.887 -17.866 1.00 89.88 91 CYS A N 1
ATOM 704 C CA . CYS A 1 91 ? -7.847 -10.089 -17.544 1.00 89.88 91 CYS A CA 1
ATOM 705 C C . CYS A 1 91 ? -7.691 -11.080 -16.377 1.00 89.88 91 CYS A C 1
ATOM 707 O O . CYS A 1 91 ? -8.311 -10.886 -15.324 1.00 89.88 91 CYS A O 1
ATOM 709 N N . PRO A 1 92 ? -6.867 -12.137 -16.510 1.00 93.75 92 PRO A N 1
ATOM 710 C CA . PRO A 1 92 ? -6.677 -13.095 -15.432 1.00 93.75 92 PRO A CA 1
ATOM 711 C C . PRO A 1 92 ? -5.974 -12.435 -14.230 1.00 93.75 92 PRO A C 1
ATOM 713 O O . PRO A 1 92 ? -5.045 -11.643 -14.421 1.00 93.75 92 PRO A O 1
ATOM 716 N N . PRO A 1 93 ? -6.327 -12.792 -12.978 1.00 90.62 93 PRO A N 1
ATOM 717 C CA . PRO A 1 93 ? -5.760 -12.158 -11.783 1.00 90.62 93 PRO A CA 1
ATOM 718 C C . PRO A 1 93 ? -4.226 -12.153 -11.734 1.00 90.62 93 PRO A C 1
ATOM 720 O O . PRO A 1 93 ? -3.622 -11.170 -11.309 1.00 90.62 93 PRO A O 1
ATOM 723 N N . SER A 1 94 ? -3.583 -13.221 -12.214 1.00 91.19 94 SER A N 1
ATOM 724 C CA . SER A 1 94 ? -2.121 -13.328 -12.283 1.00 91.19 94 SER A CA 1
ATOM 725 C C . SER A 1 94 ? -1.487 -12.260 -13.174 1.00 91.19 94 SER A C 1
ATOM 727 O O . SER A 1 94 ? -0.419 -11.742 -12.855 1.00 91.19 94 SER A O 1
ATOM 729 N N . GLU A 1 95 ? -2.142 -11.904 -14.277 1.00 91.75 95 GLU A N 1
ATOM 730 C CA . GLU A 1 95 ? -1.649 -10.884 -15.197 1.00 91.75 95 GLU A CA 1
ATOM 731 C C . GLU A 1 95 ? -1.855 -9.477 -14.630 1.00 91.75 95 GLU A C 1
ATOM 733 O O . GLU A 1 95 ? -0.969 -8.631 -14.752 1.00 91.75 95 GLU A O 1
ATOM 738 N N . ILE A 1 96 ? -2.970 -9.232 -13.935 1.00 92.00 96 ILE A N 1
ATOM 739 C CA . ILE A 1 96 ? -3.203 -7.964 -13.228 1.00 92.00 96 ILE A CA 1
ATOM 740 C C . ILE A 1 96 ? -2.101 -7.739 -12.179 1.00 92.00 96 ILE A C 1
ATOM 742 O O . ILE A 1 96 ? -1.510 -6.658 -12.121 1.00 92.00 96 ILE A O 1
ATOM 746 N N . VAL A 1 97 ? -1.765 -8.773 -11.400 1.00 90.50 97 VAL A N 1
ATOM 747 C CA . VAL A 1 97 ? -0.671 -8.718 -10.419 1.00 90.50 97 VAL A CA 1
ATOM 748 C C . VAL A 1 97 ? 0.675 -8.467 -11.102 1.00 90.50 97 VAL A C 1
ATOM 750 O O . VAL A 1 97 ? 1.419 -7.595 -10.659 1.00 90.50 97 VAL A O 1
ATOM 753 N N . ALA A 1 98 ? 0.982 -9.167 -12.198 1.00 89.31 98 ALA A N 1
ATOM 754 C CA . ALA A 1 98 ? 2.229 -8.967 -12.938 1.00 89.31 98 ALA A CA 1
ATOM 755 C C . ALA A 1 98 ? 2.356 -7.535 -13.492 1.00 89.31 98 ALA A C 1
ATOM 757 O O . ALA A 1 98 ? 3.414 -6.915 -13.385 1.00 89.31 98 ALA A O 1
ATOM 758 N N . ARG A 1 99 ? 1.266 -6.973 -14.028 1.00 87.44 99 ARG A N 1
ATOM 759 C CA . ARG A 1 99 ? 1.212 -5.583 -14.511 1.00 87.44 99 ARG A CA 1
ATOM 760 C C . ARG A 1 99 ? 1.434 -4.580 -13.379 1.00 87.44 99 ARG A C 1
ATOM 762 O O . ARG A 1 99 ? 2.187 -3.627 -13.554 1.00 87.44 99 ARG A O 1
ATOM 769 N N . TYR A 1 100 ? 0.828 -4.810 -12.214 1.00 86.81 100 TYR A N 1
ATOM 770 C CA . TYR A 1 100 ? 1.051 -3.975 -11.032 1.00 86.81 100 TYR A CA 1
ATOM 771 C C . TYR A 1 100 ? 2.500 -4.059 -10.531 1.00 86.81 100 TYR A C 1
ATOM 773 O O . TYR A 1 100 ? 3.120 -3.038 -10.249 1.00 86.81 100 TYR A O 1
ATOM 781 N N . GLN A 1 101 ? 3.095 -5.252 -10.501 1.00 85.00 101 GLN A N 1
ATOM 782 C CA . GLN A 1 101 ? 4.511 -5.418 -10.152 1.00 85.00 101 GLN A CA 1
ATOM 783 C C . GLN A 1 101 ? 5.443 -4.721 -11.155 1.00 85.00 101 GLN A C 1
ATOM 785 O O . GLN A 1 101 ? 6.443 -4.119 -10.761 1.00 85.00 101 GLN A O 1
ATOM 790 N N . ALA A 1 102 ? 5.097 -4.733 -12.445 1.00 83.38 102 ALA A N 1
ATOM 791 C CA . ALA A 1 102 ? 5.841 -4.005 -13.467 1.00 83.38 102 ALA A CA 1
ATOM 792 C C . ALA A 1 102 ? 5.786 -2.475 -13.266 1.00 83.38 102 ALA A C 1
ATOM 794 O O . ALA A 1 102 ? 6.721 -1.773 -13.653 1.00 83.38 102 ALA A O 1
ATOM 795 N N . LEU A 1 103 ? 4.746 -1.939 -12.617 1.00 81.19 103 LEU A N 1
ATOM 796 C CA . LEU A 1 103 ? 4.703 -0.523 -12.241 1.00 81.19 103 LEU A CA 1
ATOM 797 C C . LEU A 1 103 ? 5.757 -0.188 -11.176 1.00 81.19 103 LEU A C 1
ATOM 799 O O . LEU A 1 103 ? 6.488 0.789 -11.327 1.00 81.19 103 LEU A O 1
ATOM 803 N N . ALA A 1 104 ? 5.919 -1.035 -10.156 1.00 75.88 104 ALA A N 1
ATOM 804 C CA . ALA A 1 104 ? 6.986 -0.870 -9.163 1.00 75.88 104 ALA A CA 1
ATOM 805 C C . ALA A 1 104 ? 8.388 -0.924 -9.808 1.00 75.88 104 ALA A C 1
ATOM 807 O O . ALA A 1 104 ? 9.327 -0.246 -9.387 1.00 75.88 104 ALA A O 1
ATOM 808 N N . ASP A 1 105 ? 8.548 -1.702 -10.879 1.00 75.19 105 ASP A N 1
ATOM 809 C CA . ASP A 1 105 ? 9.760 -1.701 -11.700 1.00 75.19 105 ASP A CA 1
ATOM 810 C C . ASP A 1 105 ? 10.038 -0.349 -12.368 1.00 75.19 105 ASP A C 1
ATOM 812 O O . ASP A 1 105 ? 11.189 0.100 -12.402 1.00 75.19 105 ASP A O 1
ATOM 816 N N . ILE A 1 106 ? 8.992 0.307 -12.867 1.00 79.25 106 ILE A N 1
ATOM 817 C CA . ILE A 1 106 ? 9.071 1.642 -13.463 1.00 79.25 106 ILE A CA 1
ATOM 818 C C . ILE A 1 106 ? 9.463 2.673 -12.397 1.00 79.25 106 ILE A C 1
ATOM 820 O O . ILE A 1 106 ? 10.374 3.470 -12.625 1.00 79.25 106 ILE A O 1
ATOM 824 N N . GLU A 1 107 ? 8.855 2.624 -11.209 1.00 81.56 107 GLU A N 1
ATOM 825 C CA . GLU A 1 107 ? 9.198 3.509 -10.085 1.00 81.56 107 GLU A CA 1
ATOM 826 C C . GLU A 1 107 ? 10.663 3.361 -9.658 1.00 81.56 107 GLU A C 1
ATOM 828 O O . GLU A 1 107 ? 11.369 4.355 -9.460 1.00 81.56 107 GLU A O 1
ATOM 833 N N . ARG A 1 108 ? 11.168 2.122 -9.597 1.00 79.56 108 ARG A N 1
ATOM 834 C CA . ARG A 1 108 ? 12.596 1.869 -9.357 1.00 79.56 108 ARG A CA 1
ATOM 835 C C . ARG A 1 108 ? 13.469 2.473 -10.453 1.00 79.56 108 ARG A C 1
ATOM 837 O O . ARG A 1 108 ? 14.508 3.048 -10.132 1.00 79.56 108 ARG A O 1
ATOM 844 N N . GLY A 1 109 ? 13.046 2.377 -11.713 1.00 79.25 109 GLY A N 1
ATOM 845 C CA . GLY A 1 109 ? 13.709 3.035 -12.839 1.00 79.25 109 GLY A CA 1
ATOM 846 C C . GLY A 1 109 ? 13.789 4.552 -12.657 1.00 79.25 109 GLY A C 1
ATOM 847 O O . GLY A 1 109 ? 14.864 5.127 -12.801 1.00 79.25 109 GLY A O 1
ATOM 848 N N . PHE A 1 110 ? 12.696 5.194 -12.242 1.00 78.25 110 PHE A N 1
ATOM 849 C CA . PHE A 1 110 ? 12.678 6.630 -11.949 1.00 78.25 110 PHE A CA 1
ATOM 850 C C . PHE A 1 110 ? 13.558 7.024 -10.762 1.00 78.25 110 PHE A C 1
ATOM 852 O O . PHE A 1 110 ? 14.137 8.109 -10.770 1.00 78.25 110 PHE A O 1
ATOM 859 N N . ARG A 1 111 ? 13.681 6.167 -9.744 1.00 80.12 111 ARG A N 1
ATOM 860 C CA . ARG A 1 111 ? 14.609 6.406 -8.633 1.00 80.12 111 ARG A CA 1
ATOM 861 C C . ARG A 1 111 ? 16.054 6.434 -9.126 1.00 80.12 111 ARG A C 1
ATOM 863 O O . ARG A 1 111 ? 16.739 7.414 -8.870 1.00 80.12 111 ARG A O 1
ATOM 870 N N . ILE A 1 112 ? 16.468 5.429 -9.897 1.00 79.50 112 ILE A N 1
ATOM 871 C CA . ILE A 1 112 ? 17.813 5.348 -10.501 1.00 79.50 112 ILE A CA 1
ATOM 872 C C . ILE A 1 112 ? 18.065 6.545 -11.420 1.00 79.50 112 ILE A C 1
ATOM 874 O O . ILE A 1 112 ? 19.129 7.159 -11.382 1.00 79.50 112 ILE A O 1
ATOM 878 N N . LEU A 1 113 ? 17.049 6.925 -12.197 1.00 79.56 113 LEU A N 1
ATOM 879 C CA . LEU A 1 113 ? 17.099 8.084 -13.078 1.00 79.56 113 LEU A CA 1
ATOM 880 C C . LEU A 1 113 ? 17.413 9.387 -12.325 1.00 79.56 113 LEU A C 1
ATOM 882 O O . LEU A 1 113 ? 18.094 10.260 -12.854 1.00 79.56 113 LEU A O 1
ATOM 886 N N . LYS A 1 114 ? 16.912 9.517 -11.094 1.00 75.19 114 LYS A N 1
ATOM 887 C CA . LYS A 1 114 ? 17.123 10.690 -10.240 1.00 75.19 114 LYS A CA 1
ATOM 888 C C . LYS A 1 114 ? 18.417 10.614 -9.429 1.00 75.19 114 LYS A C 1
ATOM 890 O O . LYS A 1 114 ? 19.042 11.648 -9.248 1.00 75.19 114 LYS A O 1
ATOM 895 N N . SER A 1 115 ? 18.792 9.436 -8.927 1.00 75.56 115 SER A N 1
ATOM 896 C CA . SER A 1 115 ? 19.920 9.278 -8.000 1.00 75.56 115 SER A CA 1
ATOM 897 C C . SER A 1 115 ? 21.255 8.983 -8.678 1.00 75.56 115 SER A C 1
ATOM 899 O O . SER A 1 115 ? 22.271 9.490 -8.230 1.00 75.56 115 SER A O 1
ATOM 901 N N . GLU A 1 116 ? 21.270 8.143 -9.715 1.00 72.00 116 GLU A N 1
ATOM 902 C CA . GLU A 1 116 ? 22.507 7.686 -10.372 1.00 72.00 116 GLU A CA 1
ATOM 903 C C . GLU A 1 116 ? 22.734 8.392 -11.710 1.00 72.00 116 GLU A C 1
ATOM 905 O O . GLU A 1 116 ? 23.858 8.735 -12.057 1.00 72.00 116 GLU A O 1
ATOM 910 N N . ILE A 1 117 ? 21.656 8.596 -12.472 1.00 70.31 117 ILE A N 1
ATOM 911 C CA . ILE A 1 117 ? 21.705 9.205 -13.812 1.00 70.31 117 ILE A CA 1
ATOM 912 C C . ILE A 1 117 ? 21.504 10.732 -13.736 1.00 70.31 117 ILE A C 1
ATOM 914 O O . ILE A 1 117 ? 21.676 11.423 -14.738 1.00 70.31 117 ILE A O 1
ATOM 918 N N . GLU A 1 118 ? 21.159 11.252 -12.551 1.00 68.94 118 GLU A N 1
ATOM 919 C CA . GLU A 1 118 ? 21.033 12.683 -12.247 1.00 68.94 118 GLU A CA 1
ATOM 920 C C . GLU A 1 118 ? 20.239 13.472 -13.308 1.00 68.94 118 GLU A C 1
ATOM 922 O O . GLU A 1 118 ? 20.671 14.517 -13.788 1.00 68.94 118 GLU A O 1
ATOM 927 N N . ILE A 1 119 ? 19.029 13.013 -13.665 1.00 66.94 119 ILE A N 1
ATOM 928 C CA . ILE A 1 119 ? 18.161 13.706 -14.648 1.00 66.94 119 ILE A CA 1
ATOM 929 C C . ILE A 1 119 ? 17.711 15.115 -14.221 1.00 66.94 119 ILE A C 1
ATOM 931 O O . ILE A 1 119 ? 16.958 15.776 -14.935 1.00 66.94 119 ILE A O 1
ATOM 935 N N . ALA A 1 120 ? 18.093 15.572 -13.032 1.00 62.62 120 ALA A N 1
ATOM 936 C CA . ALA A 1 120 ? 17.873 16.938 -12.597 1.00 62.62 120 ALA A CA 1
ATOM 937 C C . ALA A 1 120 ? 19.127 17.774 -12.904 1.00 62.62 120 ALA A C 1
ATOM 939 O O . ALA A 1 120 ? 19.982 17.934 -12.034 1.00 62.62 120 ALA A O 1
ATOM 940 N N . PRO A 1 121 ? 19.253 18.363 -14.106 1.00 62.38 121 PRO A N 1
ATOM 941 C CA . PRO A 1 121 ? 20.264 19.367 -14.332 1.00 62.38 121 PRO A CA 1
ATOM 942 C C . PRO A 1 121 ? 19.831 20.634 -13.598 1.00 62.38 121 PRO A C 1
ATOM 944 O O . PRO A 1 121 ? 18.727 21.156 -13.779 1.00 62.38 121 PRO A O 1
ATOM 947 N N . VAL A 1 122 ? 20.736 21.158 -12.786 1.00 60.50 122 VAL A N 1
ATOM 948 C CA . VAL A 1 122 ? 20.632 22.485 -12.188 1.00 60.50 122 VAL A CA 1
ATOM 949 C C . VAL A 1 122 ? 20.711 23.518 -13.335 1.00 60.50 122 VAL A C 1
ATOM 951 O O . VAL A 1 122 ? 21.780 23.948 -13.753 1.00 60.50 122 VAL A O 1
ATOM 954 N N . PHE A 1 123 ? 19.540 23.857 -13.889 1.00 58.44 123 PHE A N 1
ATOM 955 C CA . PHE A 1 123 ? 19.205 24.976 -14.794 1.00 58.44 123 PHE A CA 1
ATOM 956 C C . PHE A 1 123 ? 19.776 25.018 -16.238 1.00 58.44 123 PHE A C 1
ATOM 958 O O . PHE A 1 123 ? 20.515 25.945 -16.590 1.00 58.44 123 PHE A O 1
ATOM 965 N N . PRO A 1 124 ? 19.337 24.153 -17.175 1.00 60.34 124 PRO A N 1
ATOM 966 C CA . PRO A 1 124 ? 19.488 24.419 -18.607 1.00 60.34 124 PRO A CA 1
ATOM 967 C C . PRO A 1 124 ? 18.525 25.534 -19.054 1.00 60.34 124 PRO A C 1
ATOM 969 O O . PRO A 1 124 ? 17.310 25.369 -19.012 1.00 60.34 124 PRO A O 1
ATOM 972 N N . ARG A 1 125 ? 19.052 26.676 -19.514 1.00 68.31 125 ARG A N 1
ATOM 973 C CA . ARG A 1 125 ? 18.231 27.827 -19.956 1.00 68.31 125 ARG A CA 1
ATOM 974 C C . ARG A 1 125 ? 17.663 27.708 -21.379 1.00 68.31 125 ARG A C 1
ATOM 976 O O . ARG A 1 125 ? 16.812 28.507 -21.747 1.00 68.31 125 ARG A O 1
ATOM 983 N N . LEU A 1 126 ? 18.143 26.755 -22.187 1.00 80.31 126 LEU A N 1
ATOM 984 C CA . LEU A 1 126 ? 17.734 26.583 -23.589 1.00 80.31 126 LEU A CA 1
ATOM 985 C C . LEU A 1 126 ? 16.964 25.266 -23.794 1.00 80.31 126 LEU A C 1
ATOM 987 O O . LEU A 1 126 ? 17.440 24.221 -23.337 1.00 80.31 126 LEU A O 1
ATOM 991 N N . PRO A 1 127 ? 15.847 25.280 -24.547 1.00 80.06 127 PRO A N 1
ATOM 992 C CA . PRO A 1 127 ? 14.977 24.115 -24.727 1.00 80.06 127 PRO A CA 1
ATOM 993 C C . PRO A 1 127 ? 15.675 22.927 -25.402 1.00 80.06 127 PRO A C 1
ATOM 995 O O . PRO A 1 127 ? 15.434 21.779 -25.032 1.00 80.06 127 PRO A O 1
ATOM 998 N N . ASP A 1 128 ? 16.598 23.172 -26.333 1.00 83.00 128 ASP A N 1
ATOM 999 C CA . ASP A 1 128 ? 17.300 22.091 -27.037 1.00 83.00 128 ASP A CA 1
ATOM 1000 C C . ASP A 1 128 ? 18.266 21.319 -26.129 1.00 83.00 128 ASP A C 1
ATOM 1002 O O . ASP A 1 128 ? 18.429 20.108 -26.276 1.00 83.00 128 ASP A O 1
ATOM 1006 N N . ARG A 1 129 ? 18.848 21.983 -25.121 1.00 81.88 129 ARG A N 1
ATOM 1007 C CA . ARG A 1 129 ? 19.723 21.327 -24.133 1.00 81.88 129 ARG A CA 1
ATOM 1008 C C . ARG A 1 129 ? 18.931 20.436 -23.181 1.00 81.88 129 ARG A C 1
ATOM 1010 O O . ARG A 1 129 ? 19.417 19.373 -22.811 1.00 81.88 129 ARG A O 1
ATOM 1017 N N . ILE A 1 130 ? 17.705 20.839 -22.839 1.00 82.62 130 ILE A N 1
ATOM 1018 C CA . ILE A 1 130 ? 16.779 20.018 -22.047 1.00 82.62 130 ILE A CA 1
ATOM 1019 C C . ILE A 1 130 ? 16.445 18.738 -22.818 1.00 82.62 130 ILE A C 1
ATOM 1021 O O . ILE A 1 130 ? 16.558 17.647 -22.267 1.00 82.62 130 ILE A O 1
ATOM 1025 N N . ARG A 1 131 ? 16.099 18.859 -24.107 1.00 83.31 131 ARG A N 1
ATOM 1026 C CA . ARG A 1 131 ? 15.782 17.708 -24.970 1.00 83.31 131 ARG A CA 1
ATOM 1027 C C . ARG A 1 131 ? 16.966 16.753 -25.112 1.00 83.31 131 ARG A C 1
ATOM 1029 O O . ARG A 1 131 ? 16.790 15.549 -24.949 1.00 83.31 131 ARG A O 1
ATOM 1036 N N . ALA A 1 132 ? 18.163 17.282 -25.371 1.00 87.25 132 ALA A N 1
ATOM 1037 C CA . ALA A 1 132 ? 19.370 16.471 -25.501 1.00 87.25 132 ALA A CA 1
ATOM 1038 C C . ALA A 1 132 ? 19.710 15.729 -24.197 1.00 87.25 132 ALA A C 1
ATOM 1040 O O . ALA A 1 132 ? 19.970 14.529 -24.227 1.00 87.25 132 ALA A O 1
ATOM 1041 N N . HIS A 1 133 ? 19.654 16.410 -23.048 1.00 83.81 133 HIS A N 1
ATOM 1042 C CA . HIS A 1 133 ? 19.924 15.788 -21.751 1.00 83.81 133 HIS A CA 1
ATOM 1043 C C . HIS A 1 133 ? 18.876 14.726 -21.393 1.00 83.81 133 HIS A C 1
ATOM 1045 O O . HIS A 1 133 ? 19.242 13.607 -21.048 1.00 83.81 133 HIS A O 1
ATOM 1051 N N . ALA A 1 134 ? 17.584 15.029 -21.563 1.00 84.31 134 ALA A N 1
ATOM 1052 C CA . ALA A 1 134 ? 16.513 14.064 -21.328 1.00 84.31 134 ALA A CA 1
ATOM 1053 C C . ALA A 1 134 ? 16.675 12.801 -22.193 1.00 84.31 134 ALA A C 1
ATOM 1055 O O . ALA A 1 134 ? 16.497 11.692 -21.693 1.00 84.31 134 ALA A O 1
ATOM 1056 N N . LEU A 1 135 ? 17.071 12.955 -23.463 1.00 87.81 135 LEU A N 1
ATOM 1057 C CA . LEU A 1 135 ? 17.347 11.832 -24.361 1.00 87.81 135 LEU A CA 1
ATOM 1058 C C . LEU A 1 135 ? 18.529 10.980 -23.875 1.00 87.81 135 LEU A C 1
ATOM 1060 O O . LEU A 1 135 ? 18.433 9.754 -23.866 1.00 87.81 135 LEU A O 1
ATOM 1064 N N . ILE A 1 136 ? 19.626 11.614 -23.451 1.00 88.38 136 ILE A N 1
ATOM 1065 C CA . ILE A 1 136 ? 20.809 10.913 -22.930 1.00 88.38 136 ILE A CA 1
ATOM 1066 C C . ILE A 1 136 ? 20.460 10.150 -21.646 1.00 88.38 136 ILE A C 1
ATOM 1068 O O . ILE A 1 136 ? 20.778 8.966 -21.539 1.00 88.38 136 ILE A O 1
ATOM 1072 N N . CYS A 1 137 ? 19.760 10.781 -20.700 1.00 85.81 137 CYS A N 1
ATOM 1073 C CA . CYS A 1 137 ? 19.330 10.132 -19.460 1.00 85.81 137 CYS A CA 1
ATOM 1074 C C . CYS A 1 137 ? 18.360 8.972 -19.728 1.00 85.81 137 CYS A C 1
ATOM 1076 O O . CYS A 1 137 ? 18.464 7.919 -19.099 1.00 85.81 137 CYS A O 1
ATOM 1078 N N . PHE A 1 138 ? 17.449 9.125 -20.694 1.00 86.88 138 PHE A N 1
ATOM 1079 C CA . PHE A 1 138 ? 16.555 8.048 -21.113 1.00 86.88 138 PHE A CA 1
ATOM 1080 C C . PHE A 1 138 ? 17.321 6.866 -21.726 1.00 86.88 138 PHE A C 1
ATOM 1082 O O . PHE A 1 138 ? 17.059 5.714 -21.376 1.00 86.88 138 PHE A O 1
ATOM 1089 N N . LEU A 1 139 ? 18.307 7.133 -22.589 1.00 90.56 139 LEU A N 1
ATOM 1090 C CA . LEU A 1 139 ? 19.156 6.092 -23.169 1.00 90.56 139 LEU A CA 1
ATOM 1091 C C . LEU A 1 139 ? 19.985 5.372 -22.096 1.00 90.56 139 LEU A C 1
ATOM 1093 O O . LEU A 1 139 ? 20.069 4.144 -22.109 1.00 90.56 139 LEU A O 1
ATOM 1097 N N . ALA A 1 140 ? 20.550 6.113 -21.140 1.00 88.88 140 ALA A N 1
ATOM 1098 C CA . ALA A 1 140 ? 21.272 5.542 -20.006 1.00 88.88 140 ALA A CA 1
ATOM 1099 C C . ALA A 1 140 ? 20.373 4.611 -19.173 1.00 88.88 140 ALA A C 1
ATOM 1101 O O . ALA A 1 140 ? 20.782 3.501 -18.830 1.00 88.88 140 ALA A O 1
ATOM 1102 N N . LEU A 1 141 ? 19.121 5.011 -18.919 1.00 86.50 141 LEU A N 1
ATOM 1103 C CA . LEU A 1 141 ? 18.151 4.188 -18.196 1.00 86.50 141 LEU A CA 1
ATOM 1104 C C . LEU A 1 141 ? 17.783 2.909 -18.963 1.00 86.50 141 LEU A C 1
ATOM 1106 O O . LEU A 1 141 ? 17.700 1.834 -18.363 1.00 86.50 141 LEU A O 1
ATOM 1110 N N . LEU A 1 142 ? 17.594 3.001 -20.284 1.00 88.56 142 LEU A N 1
ATOM 1111 C CA . LEU A 1 142 ? 17.352 1.837 -21.143 1.00 88.56 142 LEU A CA 1
ATOM 1112 C C . LEU A 1 142 ? 18.523 0.851 -21.100 1.00 88.56 142 LEU A C 1
ATOM 1114 O O . LEU A 1 142 ? 18.306 -0.345 -20.900 1.00 88.56 142 LEU A O 1
ATOM 1118 N N . LEU A 1 143 ? 19.756 1.347 -21.242 1.00 89.06 143 LEU A N 1
ATOM 1119 C CA . LEU A 1 143 ? 20.964 0.523 -21.170 1.00 89.06 143 LEU A CA 1
ATOM 1120 C C . LEU A 1 143 ? 21.086 -0.168 -19.812 1.00 89.06 143 LEU A C 1
ATOM 1122 O O . LEU A 1 143 ? 21.295 -1.381 -19.761 1.00 89.06 143 LEU A O 1
ATOM 1126 N N . TYR A 1 144 ? 20.882 0.575 -18.722 1.00 85.81 144 TYR A N 1
ATOM 1127 C CA . TYR A 1 144 ? 20.865 0.021 -17.371 1.00 85.81 144 TYR A CA 1
ATOM 1128 C C . TYR A 1 144 ? 19.825 -1.104 -17.234 1.00 85.81 144 TYR A C 1
ATOM 1130 O O . TYR A 1 144 ? 20.135 -2.184 -16.723 1.00 85.81 144 TYR A O 1
ATOM 1138 N N . ARG A 1 145 ? 18.593 -0.891 -17.725 1.00 84.62 145 ARG A N 1
ATOM 1139 C CA . ARG A 1 145 ? 17.511 -1.885 -17.631 1.00 84.62 145 ARG A CA 1
ATOM 1140 C C . ARG A 1 145 ? 17.842 -3.151 -18.417 1.00 84.62 145 ARG A C 1
ATOM 1142 O O . ARG A 1 145 ? 17.699 -4.243 -17.870 1.00 84.62 145 ARG A O 1
ATOM 1149 N N . VAL A 1 146 ? 18.301 -3.020 -19.662 1.00 88.31 146 VAL A N 1
ATOM 1150 C CA . VAL A 1 146 ? 18.673 -4.169 -20.504 1.00 88.31 146 VAL A CA 1
ATOM 1151 C C . VAL A 1 146 ? 19.830 -4.941 -19.878 1.00 88.31 146 VAL A C 1
ATOM 1153 O O . VAL A 1 146 ? 19.749 -6.163 -19.765 1.00 88.31 146 VAL A O 1
ATOM 1156 N N . LEU A 1 147 ? 20.875 -4.250 -19.416 1.00 87.00 147 LEU A N 1
ATOM 1157 C CA . LEU A 1 147 ? 22.019 -4.893 -18.775 1.00 87.00 147 LEU A CA 1
ATOM 1158 C C . LEU A 1 147 ? 21.592 -5.677 -17.528 1.00 87.00 147 LEU A C 1
ATOM 1160 O O . LEU A 1 147 ? 21.977 -6.833 -17.360 1.00 87.00 147 LEU A O 1
ATOM 1164 N N . ARG A 1 148 ? 20.746 -5.083 -16.681 1.00 82.94 148 ARG A N 1
ATOM 1165 C CA . ARG A 1 148 ? 20.239 -5.734 -15.469 1.00 82.94 148 ARG A CA 1
ATOM 1166 C C . ARG A 1 148 ? 19.392 -6.970 -15.776 1.00 82.94 148 ARG A C 1
ATOM 1168 O O . ARG A 1 148 ? 19.549 -7.978 -15.089 1.00 82.94 148 ARG A O 1
ATOM 1175 N N . LEU A 1 149 ? 18.539 -6.923 -16.802 1.00 83.25 149 LEU A N 1
ATOM 1176 C CA . LEU A 1 149 ? 17.774 -8.091 -17.257 1.00 83.25 149 LEU A CA 1
ATOM 1177 C C . LEU A 1 149 ? 18.718 -9.219 -17.694 1.00 83.25 149 LEU A C 1
ATOM 1179 O O . LEU A 1 149 ? 18.661 -10.313 -17.142 1.00 83.25 149 LEU A O 1
ATOM 1183 N N . ARG A 1 150 ? 19.679 -8.915 -18.576 1.00 85.44 150 ARG A N 1
ATOM 1184 C CA . ARG A 1 150 ? 20.665 -9.898 -19.056 1.00 85.44 150 ARG A CA 1
ATOM 1185 C C . ARG A 1 150 ? 21.493 -10.518 -17.931 1.00 85.44 150 ARG A C 1
ATOM 1187 O O . ARG A 1 150 ? 21.760 -11.711 -17.969 1.00 85.44 150 ARG A O 1
ATOM 1194 N N . LEU A 1 151 ? 21.893 -9.733 -16.930 1.00 83.62 151 LEU A N 1
ATOM 1195 C CA . LEU A 1 151 ? 22.638 -10.233 -15.768 1.00 83.62 151 LEU A CA 1
ATOM 1196 C C . LEU A 1 151 ? 21.785 -11.107 -14.840 1.00 83.62 151 LEU A C 1
ATOM 1198 O O . LEU A 1 151 ? 22.317 -11.981 -14.152 1.00 83.62 151 LEU A O 1
ATOM 1202 N N . THR A 1 152 ? 20.474 -10.875 -14.802 1.00 77.62 152 THR A N 1
ATOM 1203 C CA . THR A 1 152 ? 19.552 -11.663 -13.979 1.00 77.62 152 THR A CA 1
ATOM 1204 C C . THR A 1 152 ? 19.358 -13.064 -14.566 1.00 77.62 152 THR A C 1
ATOM 1206 O O . THR A 1 152 ? 19.365 -14.027 -13.795 1.00 77.62 152 THR A O 1
ATOM 1209 N N . ASP A 1 153 ? 19.313 -13.170 -15.900 1.00 76.88 153 ASP A N 1
ATOM 1210 C CA . ASP A 1 153 ? 19.134 -14.412 -16.672 1.00 76.88 153 ASP A CA 1
ATOM 1211 C C . ASP A 1 153 ? 20.367 -15.341 -16.682 1.00 76.88 153 ASP A C 1
ATOM 1213 O O . ASP A 1 153 ? 20.281 -16.492 -17.112 1.00 76.88 153 ASP A O 1
ATOM 1217 N N . LEU A 1 154 ? 21.531 -14.872 -16.218 1.00 72.12 154 LEU A N 1
ATOM 1218 C CA . LEU A 1 154 ? 22.745 -15.691 -16.158 1.00 72.12 154 LEU A CA 1
ATOM 1219 C C . LEU A 1 154 ? 22.712 -16.697 -14.987 1.00 72.12 154 LEU A C 1
ATOM 1221 O O . LEU A 1 154 ? 22.234 -16.364 -13.894 1.00 72.12 154 LEU A O 1
ATOM 1225 N N . PRO A 1 155 ? 23.279 -17.909 -15.163 1.00 66.25 155 PRO A N 1
ATOM 1226 C CA . PRO A 1 155 ? 23.370 -18.904 -14.099 1.00 66.25 155 PRO A CA 1
ATOM 1227 C C . PRO A 1 155 ? 24.191 -18.384 -12.901 1.00 66.25 155 PRO A C 1
ATOM 1229 O O . PRO A 1 155 ? 25.142 -17.616 -13.076 1.00 66.25 155 PRO A O 1
ATOM 1232 N N . PRO A 1 156 ? 23.868 -18.803 -11.661 1.00 61.81 156 PRO A N 1
ATOM 1233 C CA . PRO A 1 156 ? 24.464 -18.252 -10.439 1.00 61.81 156 PRO A CA 1
ATOM 1234 C C . PRO A 1 156 ? 25.991 -18.411 -10.363 1.00 61.81 156 PRO A C 1
ATOM 1236 O O . PRO A 1 156 ? 26.651 -17.599 -9.722 1.00 61.81 156 PRO A O 1
ATOM 1239 N N . ALA A 1 157 ? 26.564 -19.388 -11.074 1.00 60.62 157 ALA A N 1
ATOM 1240 C CA . ALA A 1 157 ? 28.003 -19.648 -11.116 1.00 60.62 157 ALA A CA 1
ATOM 1241 C C . ALA A 1 157 ? 28.837 -18.530 -11.779 1.00 60.62 157 ALA A C 1
ATOM 1243 O O . ALA A 1 157 ? 30.034 -18.437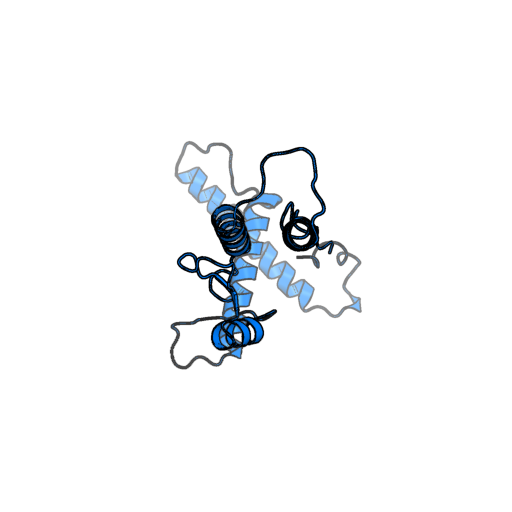 -11.522 1.00 60.62 157 ALA A O 1
ATOM 1244 N N . SER A 1 158 ? 28.236 -17.660 -12.604 1.00 59.72 158 SER A N 1
ATOM 1245 C CA . SER A 1 158 ? 28.932 -16.523 -13.233 1.00 59.72 158 SER A CA 1
ATOM 1246 C C . SER A 1 158 ? 28.652 -15.176 -12.557 1.00 59.72 158 SER A C 1
ATOM 1248 O O . SER A 1 158 ? 29.192 -14.153 -12.987 1.00 59.72 158 SER A O 1
ATOM 1250 N N . LYS A 1 159 ? 27.818 -15.146 -11.507 1.00 54.38 159 LYS A N 1
ATOM 1251 C CA . LYS A 1 159 ? 27.496 -13.930 -10.748 1.00 54.38 159 LYS A CA 1
ATOM 1252 C C . LYS A 1 159 ? 28.658 -13.613 -9.802 1.00 54.38 159 LYS A C 1
ATOM 1254 O O . LYS A 1 159 ? 28.629 -13.966 -8.629 1.00 54.38 159 LYS A O 1
ATOM 1259 N N . ARG A 1 160 ? 29.715 -12.963 -10.302 1.00 52.16 160 ARG A N 1
ATOM 1260 C CA . ARG A 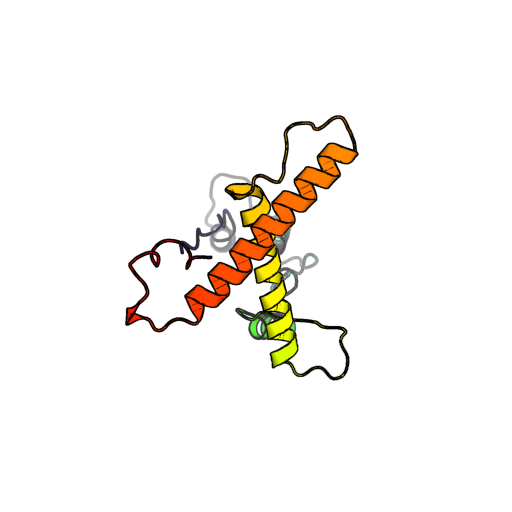1 160 ? 30.813 -12.458 -9.457 1.00 52.16 160 ARG A CA 1
ATOM 1261 C C . ARG A 1 160 ? 30.272 -11.397 -8.488 1.00 52.16 160 ARG A C 1
ATOM 1263 O O . ARG A 1 160 ? 30.142 -10.260 -8.885 1.00 52.16 160 ARG A O 1
ATOM 1270 N N . ASN A 1 161 ? 29.955 -11.753 -7.243 1.00 45.22 161 ASN A N 1
ATOM 1271 C CA . ASN A 1 161 ? 29.882 -10.882 -6.052 1.00 45.22 161 ASN A CA 1
ATOM 1272 C C . ASN A 1 161 ? 29.402 -9.413 -6.214 1.00 45.22 161 ASN A C 1
ATOM 1274 O O . ASN A 1 161 ? 29.933 -8.525 -5.559 1.00 45.22 161 ASN A O 1
ATOM 1278 N N . TYR A 1 162 ? 28.364 -9.134 -7.008 1.00 50.25 162 TYR A N 1
ATOM 1279 C CA . TYR A 1 162 ? 27.617 -7.856 -6.950 1.00 50.25 162 TYR A CA 1
ATOM 1280 C C . TYR A 1 162 ? 26.293 -7.988 -6.170 1.00 50.25 162 TYR A C 1
ATOM 1282 O O . TYR A 1 162 ? 25.497 -7.055 -6.103 1.00 50.25 162 TYR A O 1
ATOM 1290 N N . ALA A 1 163 ? 26.038 -9.156 -5.571 1.00 41.91 163 ALA A N 1
ATOM 1291 C CA . ALA A 1 163 ? 24.749 -9.537 -4.991 1.00 41.91 163 ALA A CA 1
ATOM 1292 C C . ALA A 1 163 ? 24.433 -8.933 -3.606 1.00 41.91 163 ALA A C 1
ATOM 1294 O O . ALA A 1 163 ? 23.452 -9.337 -2.992 1.00 41.91 163 ALA A O 1
ATOM 1295 N N . LEU A 1 164 ? 25.213 -7.971 -3.105 1.00 38.78 164 LEU A N 1
ATOM 1296 C CA . LEU A 1 164 ? 25.065 -7.471 -1.731 1.00 38.78 164 LEU A CA 1
ATOM 1297 C C . LEU A 1 164 ? 24.378 -6.105 -1.579 1.00 38.78 164 LEU A C 1
ATOM 1299 O O . LEU A 1 164 ? 24.395 -5.573 -0.479 1.00 38.78 164 LEU A O 1
ATOM 1303 N N . SER A 1 165 ? 23.732 -5.539 -2.611 1.00 39.88 165 SER A N 1
ATOM 1304 C CA . SER A 1 165 ? 23.073 -4.228 -2.415 1.00 39.88 165 SER A CA 1
ATOM 1305 C C . SER A 1 165 ? 21.767 -3.944 -3.167 1.00 39.88 165 SER A C 1
ATOM 1307 O O . SER A 1 165 ? 21.348 -2.794 -3.228 1.00 39.88 165 SER A O 1
ATOM 1309 N N . ILE A 1 166 ? 21.085 -4.932 -3.766 1.00 43.94 166 ILE A N 1
ATOM 1310 C CA . ILE A 1 166 ? 19.856 -4.638 -4.553 1.00 43.94 166 ILE A CA 1
ATOM 1311 C C . ILE A 1 166 ? 18.657 -5.530 -4.174 1.00 43.94 166 ILE A C 1
ATOM 1313 O O . ILE A 1 166 ? 17.641 -5.563 -4.864 1.00 43.94 166 ILE A O 1
ATOM 1317 N N . CYS A 1 167 ? 18.723 -6.218 -3.034 1.00 35.75 167 CYS A N 1
ATOM 1318 C CA . CYS A 1 167 ? 17.593 -6.976 -2.497 1.00 35.75 167 CYS A CA 1
ATOM 1319 C C . CYS A 1 167 ? 17.260 -6.523 -1.072 1.00 35.75 167 CYS A C 1
ATOM 1321 O O . CYS A 1 167 ? 17.461 -7.278 -0.132 1.00 35.75 167 CYS A O 1
ATOM 1323 N N . PHE A 1 168 ? 16.789 -5.282 -0.911 1.00 31.78 168 PHE A N 1
ATOM 1324 C CA . PHE A 1 168 ? 15.950 -4.893 0.228 1.00 31.78 168 PHE A CA 1
ATOM 1325 C C . PHE A 1 168 ? 15.223 -3.573 -0.069 1.00 31.78 168 PHE A C 1
ATOM 1327 O O . PHE A 1 168 ? 15.815 -2.497 0.006 1.00 31.78 168 PHE A O 1
ATOM 1334 N N . CYS A 1 169 ? 13.978 -3.689 -0.529 1.00 34.41 169 CYS A N 1
ATOM 1335 C CA . CYS A 1 169 ? 12.793 -2.894 -0.183 1.00 34.41 169 CYS A CA 1
ATOM 1336 C C . CYS A 1 169 ? 11.663 -3.396 -1.087 1.00 34.41 169 CYS A C 1
ATOM 1338 O O . CYS A 1 169 ? 11.855 -3.331 -2.329 1.00 34.41 169 CYS A O 1
#

InterPro domains:
  IPR012337 Ribonuclease H-like superfamily [SSF53098] (80-150)
  IPR047654 IS1634 transposase [NF033559] (30-152)

Sequence (169 aa):
MDWQEPELLCIPYQTGQLDAQEAGQTHPGKKLSDPGTTARFYQAVAAAHLAHIIKVDLSSEVFTDAIDERALKRARLMDGKWILVSNVPDCPPSEIVARYQALADIERGFRILKSEIEIAPVFPRLPDRIRAHALICFLALLLYRVLRLRLTDLPPASKRNYALSICFC

pLDDT: mean 75.33, std 17.19, range [25.64, 94.62]

Radius of gyration: 28.38 Å; chains: 1; bounding box: 57×48×74 Å